Protein AF-A0A8E0VFG5-F1 (afdb_monomer_lite)

Structure (mmCIF, N/CA/C/O backbone):
data_AF-A0A8E0VFG5-F1
#
_entry.id   AF-A0A8E0VFG5-F1
#
loop_
_atom_site.group_PDB
_atom_site.id
_atom_site.typ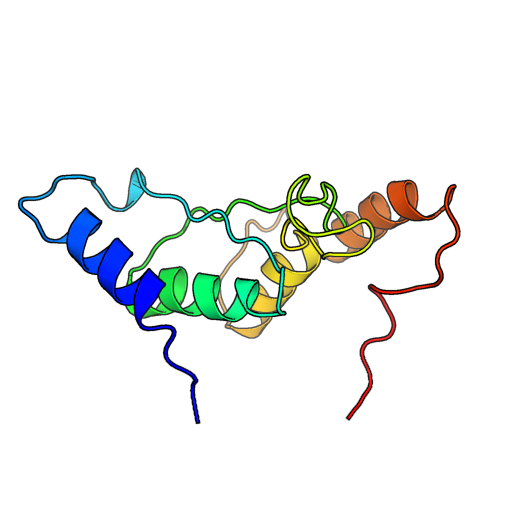e_symbol
_atom_site.label_atom_id
_atom_site.label_alt_id
_atom_site.label_comp_id
_atom_site.label_asym_id
_atom_site.label_entity_id
_atom_site.label_seq_id
_atom_site.pdbx_PDB_ins_code
_atom_site.Cartn_x
_atom_site.Cartn_y
_atom_site.Cartn_z
_atom_site.occupancy
_atom_site.B_iso_or_equiv
_atom_site.auth_seq_id
_atom_site.auth_comp_id
_atom_site.auth_asym_id
_atom_site.auth_atom_id
_atom_site.pdbx_PDB_model_num
ATOM 1 N N . MET A 1 1 ? -4.432 21.042 -4.064 1.00 34.59 1 MET A N 1
ATOM 2 C CA . MET A 1 1 ? -5.755 20.554 -4.504 1.00 34.59 1 MET A CA 1
ATOM 3 C C . MET A 1 1 ? -5.681 19.033 -4.541 1.00 34.59 1 MET A C 1
ATOM 5 O O . MET A 1 1 ? -5.115 18.492 -5.478 1.00 34.59 1 MET A O 1
ATOM 9 N N . MET A 1 2 ? -6.081 18.352 -3.459 1.00 45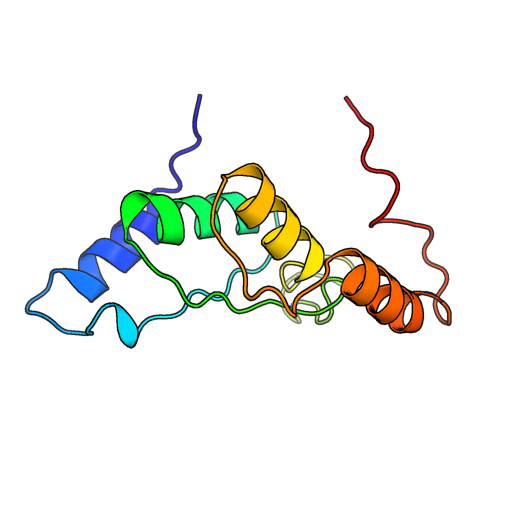.12 2 MET A N 1
ATOM 10 C CA . MET A 1 2 ? -6.053 16.884 -3.397 1.00 45.12 2 MET A CA 1
ATOM 11 C C . MET A 1 2 ? -7.157 16.353 -4.309 1.00 45.12 2 MET A C 1
ATOM 13 O O . MET A 1 2 ? -8.330 16.636 -4.076 1.00 45.12 2 MET A O 1
ATOM 17 N N . PHE A 1 3 ? -6.792 15.600 -5.345 1.00 51.91 3 PHE A N 1
ATOM 18 C CA . PHE A 1 3 ? -7.740 14.727 -6.025 1.00 51.91 3 PHE A CA 1
ATOM 19 C C . PHE A 1 3 ? -8.163 13.663 -5.013 1.00 51.91 3 PHE A C 1
ATOM 21 O O . PHE A 1 3 ? -7.469 12.672 -4.809 1.00 51.91 3 PHE A O 1
ATOM 28 N N . TYR A 1 4 ? -9.255 13.921 -4.302 1.00 58.09 4 TYR A N 1
ATOM 29 C CA . TYR A 1 4 ? -9.839 12.948 -3.394 1.00 58.09 4 TYR A CA 1
ATOM 30 C C . TYR A 1 4 ? -10.310 11.779 -4.260 1.00 58.09 4 TYR A C 1
ATOM 32 O O . TYR A 1 4 ? -11.173 11.970 -5.120 1.00 58.09 4 TYR A O 1
ATOM 40 N N . ASN A 1 5 ? -9.711 10.596 -4.131 1.00 68.94 5 ASN A N 1
ATOM 41 C CA . ASN A 1 5 ? -10.134 9.468 -4.951 1.00 68.94 5 ASN A CA 1
ATOM 42 C C . ASN A 1 5 ? -11.423 8.884 -4.362 1.00 68.94 5 ASN A C 1
ATOM 44 O O . ASN A 1 5 ? -11.399 8.063 -3.447 1.00 68.94 5 ASN A O 1
ATOM 48 N N . HIS A 1 6 ? -12.560 9.374 -4.861 1.00 80.56 6 HIS A N 1
ATOM 49 C CA . HIS A 1 6 ? -13.877 9.115 -4.277 1.00 80.56 6 HIS A CA 1
ATOM 50 C C . HIS A 1 6 ? -14.224 7.619 -4.265 1.00 80.56 6 HIS A C 1
ATOM 52 O O . HIS A 1 6 ? -14.963 7.171 -3.394 1.00 80.56 6 HIS A O 1
ATOM 58 N N . SER A 1 7 ? -13.687 6.832 -5.200 1.00 89.81 7 SER A N 1
ATOM 59 C CA . SER A 1 7 ? -14.028 5.413 -5.321 1.00 89.81 7 SER A CA 1
ATOM 60 C C . SER A 1 7 ? -13.463 4.570 -4.175 1.00 89.81 7 SER A C 1
ATOM 62 O O . SER A 1 7 ? -14.205 3.790 -3.579 1.00 89.81 7 SER A O 1
ATOM 64 N N . ILE A 1 8 ? -12.178 4.731 -3.834 1.00 92.94 8 ILE A N 1
ATOM 65 C CA . ILE A 1 8 ? -11.557 3.932 -2.763 1.00 92.94 8 ILE A CA 1
ATOM 66 C C . ILE A 1 8 ? -12.048 4.362 -1.380 1.00 92.94 8 ILE A C 1
ATOM 68 O O . ILE A 1 8 ? -12.318 3.510 -0.539 1.00 92.94 8 ILE A O 1
ATOM 72 N N . ASP A 1 9 ? -12.257 5.664 -1.178 1.00 93.69 9 ASP A N 1
ATOM 73 C CA . ASP A 1 9 ? -12.830 6.195 0.058 1.00 93.69 9 ASP A CA 1
ATOM 74 C C . ASP A 1 9 ? -14.218 5.599 0.341 1.00 93.69 9 ASP A C 1
ATOM 76 O O . ASP A 1 9 ? -14.493 5.098 1.436 1.00 93.69 9 ASP A O 1
ATOM 80 N N . ARG A 1 10 ? -15.087 5.576 -0.677 1.00 92.88 10 ARG A N 1
ATOM 81 C CA . ARG A 1 10 ? -16.426 4.993 -0.557 1.00 92.88 10 ARG A CA 1
ATOM 82 C C . ARG A 1 10 ? -16.377 3.489 -0.330 1.00 92.88 10 ARG A C 1
ATOM 84 O O . ARG A 1 10 ? -17.141 2.993 0.495 1.00 92.88 10 ARG A O 1
ATOM 91 N N . LEU A 1 11 ? -15.490 2.775 -1.024 1.00 92.69 11 LEU A N 1
ATOM 92 C CA . LEU A 1 11 ? -15.317 1.335 -0.840 1.00 92.69 11 LEU A CA 1
ATOM 93 C C . LEU A 1 11 ? -14.908 1.005 0.600 1.00 92.69 11 LEU A C 1
ATOM 95 O O . LEU A 1 11 ? -15.576 0.205 1.251 1.00 92.69 11 LEU A O 1
ATOM 99 N N . LEU A 1 12 ? -13.858 1.651 1.110 1.00 93.38 12 LEU A N 1
ATOM 100 C CA . LEU A 1 12 ? -13.372 1.428 2.472 1.00 93.38 12 LEU A CA 1
ATOM 101 C C . LEU A 1 12 ? -14.417 1.835 3.510 1.00 93.38 12 LEU A C 1
ATOM 103 O O . LEU A 1 12 ? -14.672 1.075 4.440 1.00 93.38 12 LEU A O 1
ATOM 107 N N . THR A 1 13 ? -15.113 2.955 3.297 1.00 92.50 13 THR A N 1
ATOM 108 C CA . THR A 1 13 ? -16.253 3.341 4.138 1.00 92.50 13 THR A CA 1
ATOM 109 C C . THR A 1 13 ? -17.280 2.215 4.217 1.00 92.50 13 THR A C 1
ATOM 111 O O . THR A 1 13 ? -17.684 1.830 5.310 1.00 92.50 13 THR A O 1
ATOM 114 N N . VAL A 1 14 ? -17.704 1.646 3.085 1.00 91.44 14 VAL A N 1
ATOM 115 C CA . VAL A 1 14 ? -18.702 0.565 3.071 1.00 91.44 14 VAL A CA 1
ATOM 116 C C . VAL A 1 14 ? -18.189 -0.678 3.799 1.00 91.44 14 VAL A C 1
ATOM 118 O O . VAL A 1 14 ? -18.925 -1.226 4.617 1.00 91.44 14 VAL A O 1
ATOM 121 N N . LEU A 1 15 ? -16.946 -1.095 3.541 1.00 91.25 15 LEU A N 1
ATOM 122 C CA . LEU A 1 15 ? -16.350 -2.288 4.151 1.00 91.25 15 LEU A CA 1
ATOM 123 C C . LEU A 1 15 ? -16.190 -2.157 5.671 1.00 91.25 15 LEU A C 1
ATOM 125 O O . LEU A 1 15 ? -16.445 -3.115 6.398 1.00 91.25 15 LEU A O 1
ATOM 129 N N . LEU A 1 16 ? -15.806 -0.971 6.148 1.00 90.81 16 LEU A N 1
ATOM 130 C CA . LEU A 1 16 ? -15.513 -0.730 7.560 1.00 90.81 16 LEU A CA 1
ATOM 131 C C . LEU A 1 16 ? -16.755 -0.336 8.377 1.00 90.81 16 LEU A C 1
ATOM 133 O O . LEU A 1 16 ? -16.815 -0.625 9.569 1.00 90.81 16 LEU A O 1
ATOM 137 N N . THR A 1 17 ? -17.754 0.322 7.773 1.00 86.00 17 THR A N 1
ATOM 138 C CA . THR A 1 17 ? -18.890 0.903 8.523 1.00 86.00 17 THR A CA 1
ATOM 139 C C . THR A 1 17 ? -20.190 0.110 8.446 1.00 86.00 17 THR A C 1
ATOM 141 O O . THR A 1 17 ? -20.978 0.181 9.391 1.00 86.00 17 THR A O 1
ATOM 144 N N . LYS A 1 18 ? -20.461 -0.662 7.379 1.00 71.31 18 LYS A N 1
ATOM 145 C CA . LYS A 1 18 ? -21.688 -1.478 7.324 1.00 71.31 18 LYS A CA 1
ATOM 146 C C . LYS A 1 18 ? -21.579 -2.660 8.294 1.00 71.31 18 LYS A C 1
ATOM 148 O O . LYS A 1 18 ? -21.163 -3.749 7.920 1.00 71.31 18 LYS A O 1
ATOM 153 N N . GLY A 1 19 ? -21.967 -2.428 9.548 1.00 59.94 19 GLY A N 1
ATOM 154 C CA . GLY A 1 19 ? -22.187 -3.456 10.570 1.00 59.94 19 GLY A CA 1
ATOM 155 C C . GLY A 1 19 ? -20.940 -4.190 11.072 1.00 59.94 19 GLY A C 1
ATOM 156 O O . GLY A 1 19 ? -21.089 -5.262 11.644 1.00 59.94 19 GLY A O 1
ATOM 157 N N . GLY A 1 20 ? -19.731 -3.659 10.850 1.00 61.94 20 GLY A N 1
ATOM 158 C CA . GLY A 1 20 ? -18.488 -4.360 11.195 1.00 61.94 20 GLY A CA 1
ATOM 159 C C . GLY A 1 20 ? -18.169 -5.533 10.262 1.00 61.94 20 GLY A C 1
ATOM 160 O O . GLY A 1 20 ? -17.565 -6.506 10.700 1.00 61.94 20 GLY A O 1
ATOM 161 N N . ALA A 1 21 ? -18.585 -5.456 8.990 1.00 72.81 21 ALA A N 1
ATOM 162 C CA . ALA A 1 21 ? -18.389 -6.518 7.999 1.00 72.81 21 ALA A CA 1
ATOM 163 C C . ALA A 1 21 ? -16.931 -6.997 7.880 1.00 72.81 21 ALA A C 1
ATOM 165 O O . ALA A 1 21 ? -16.706 -8.174 7.608 1.00 72.81 21 ALA A O 1
ATOM 166 N N . CYS A 1 22 ? -15.953 -6.113 8.103 1.00 83.38 22 CYS A N 1
ATOM 167 C CA . CYS A 1 22 ? -14.553 -6.494 8.233 1.00 83.38 22 CYS A CA 1
ATOM 168 C C . CYS A 1 22 ? -13.843 -5.621 9.284 1.00 83.38 22 CYS A C 1
ATOM 170 O O . CYS A 1 22 ? -13.895 -4.391 9.176 1.00 83.38 22 CYS A O 1
ATOM 172 N N . PRO A 1 23 ? -13.165 -6.214 10.285 1.00 88.75 23 PRO A N 1
ATOM 173 C CA . PRO A 1 23 ? -12.228 -5.486 11.133 1.00 88.75 23 PRO A CA 1
ATOM 174 C C . PRO A 1 23 ? -11.154 -4.809 10.281 1.00 88.75 23 PRO A C 1
ATOM 176 O O . PRO A 1 23 ? -10.685 -5.380 9.296 1.00 88.75 23 PRO A O 1
ATOM 179 N N . ARG A 1 24 ? -10.731 -3.605 10.669 1.00 89.62 24 ARG A N 1
ATOM 180 C CA . ARG A 1 24 ? -9.726 -2.830 9.925 1.00 89.62 24 ARG A CA 1
ATOM 181 C C . ARG A 1 24 ? -8.427 -3.613 9.739 1.00 89.62 24 ARG A C 1
ATOM 183 O O . ARG A 1 24 ? -7.813 -3.550 8.682 1.00 89.62 24 ARG A O 1
ATOM 190 N N . GLU A 1 25 ? -8.041 -4.367 10.758 1.00 89.44 25 GLU A N 1
ATOM 191 C CA . GLU A 1 25 ? -6.820 -5.169 10.815 1.00 89.44 25 GLU A CA 1
ATOM 192 C C . GLU 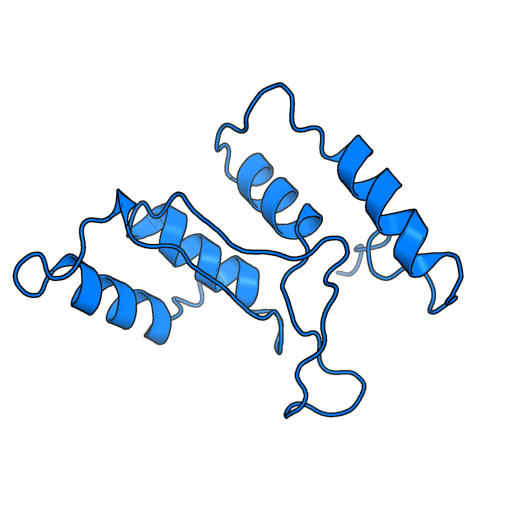A 1 25 ? -6.851 -6.352 9.836 1.00 89.44 25 GLU A C 1
ATOM 194 O O . GLU A 1 25 ? -5.809 -6.914 9.514 1.00 89.44 25 GLU A O 1
ATOM 199 N N . ALA A 1 26 ? -8.041 -6.724 9.353 1.00 90.38 26 ALA A N 1
ATOM 200 C CA . ALA A 1 26 ? -8.248 -7.768 8.357 1.00 90.38 26 ALA A CA 1
ATOM 201 C C . ALA A 1 26 ? -8.366 -7.215 6.921 1.00 90.38 26 ALA A C 1
ATOM 203 O O . ALA A 1 26 ? -8.625 -7.978 5.990 1.00 90.38 26 ALA A O 1
ATOM 204 N N . VAL A 1 27 ? -8.185 -5.904 6.722 1.00 93.06 27 VAL A N 1
ATOM 205 C CA . VAL A 1 27 ? -8.245 -5.257 5.406 1.00 93.06 27 VAL A CA 1
ATOM 206 C C . VAL A 1 27 ? -6.844 -4.856 4.949 1.00 93.06 27 VAL A C 1
ATOM 208 O O . VAL A 1 27 ? -6.112 -4.172 5.661 1.00 93.06 27 VAL A O 1
ATOM 211 N N . ALA A 1 28 ? -6.511 -5.230 3.715 1.00 95.31 28 ALA A N 1
ATOM 212 C CA . ALA A 1 28 ? -5.335 -4.764 2.989 1.00 95.31 28 ALA A CA 1
ATOM 213 C C . ALA A 1 28 ? -5.760 -4.048 1.701 1.00 95.31 28 ALA A C 1
ATOM 215 O O . ALA A 1 28 ? -6.841 -4.308 1.163 1.00 95.31 28 ALA A O 1
ATOM 216 N N . VAL A 1 29 ? -4.910 -3.154 1.195 1.00 95.44 29 VAL A N 1
ATOM 217 C CA . VAL A 1 29 ? -5.105 -2.530 -0.121 1.00 95.44 29 VAL A CA 1
ATOM 218 C C . VAL A 1 29 ? -4.051 -3.002 -1.114 1.00 95.44 29 VAL A C 1
ATOM 220 O O . VAL A 1 29 ? -2.857 -2.950 -0.839 1.00 95.44 29 VAL A O 1
ATOM 223 N N . HIS A 1 30 ? -4.507 -3.391 -2.304 1.00 94.94 30 HIS A N 1
ATOM 224 C CA . HIS A 1 30 ? -3.670 -3.751 -3.448 1.00 94.94 30 HIS A CA 1
ATOM 225 C C . HIS A 1 30 ? -4.000 -2.811 -4.605 1.00 94.94 30 HIS A C 1
ATOM 227 O O . HIS A 1 30 ? -5.071 -2.902 -5.208 1.00 94.94 30 HIS A O 1
ATOM 233 N N . CYS A 1 31 ? -3.111 -1.860 -4.887 1.00 91.56 31 CYS A N 1
ATOM 234 C CA . CYS A 1 31 ? -3.343 -0.841 -5.908 1.00 91.56 31 CYS A CA 1
ATOM 235 C C . CYS A 1 31 ? -2.407 -1.036 -7.100 1.00 91.56 31 CYS A C 1
ATOM 237 O O . CYS A 1 31 ? -1.185 -1.050 -6.957 1.00 91.56 31 CYS A O 1
ATOM 239 N N . HIS A 1 32 ? -2.989 -1.117 -8.294 1.00 89.88 32 HIS A N 1
ATOM 240 C CA . HIS A 1 32 ? -2.230 -1.012 -9.535 1.00 89.88 32 HIS A CA 1
ATOM 241 C C . HIS A 1 32 ? -1.940 0.455 -9.842 1.00 89.88 32 HIS A C 1
ATOM 243 O O . HIS A 1 32 ? -2.796 1.317 -9.639 1.00 89.88 32 HIS A O 1
ATOM 249 N N . ASP A 1 33 ? -0.753 0.728 -10.377 1.00 86.56 33 ASP A N 1
ATOM 250 C CA . ASP A 1 33 ? -0.333 2.072 -10.780 1.00 86.56 33 ASP A CA 1
ATOM 251 C C . ASP A 1 33 ? -0.655 2.378 -12.249 1.00 86.56 33 ASP A C 1
ATOM 253 O O . ASP A 1 33 ? -0.132 3.314 -12.858 1.00 86.56 33 ASP A O 1
ATOM 257 N N . THR A 1 34 ? -1.575 1.608 -12.834 1.00 75.81 34 THR A N 1
ATOM 258 C CA . THR A 1 34 ? -2.162 1.913 -14.137 1.00 75.81 34 THR A CA 1
ATOM 259 C C . THR A 1 34 ? -2.859 3.277 -14.060 1.00 75.81 34 THR A C 1
ATOM 261 O O . THR A 1 34 ? -3.921 3.414 -13.457 1.00 75.81 34 THR A O 1
ATOM 264 N N . GLY A 1 35 ? -2.246 4.304 -14.652 1.00 75.12 35 GLY A N 1
ATOM 265 C CA . GLY A 1 35 ? -2.745 5.683 -14.606 1.00 75.12 35 GLY A CA 1
ATOM 266 C C . GLY A 1 35 ? -2.160 6.559 -13.490 1.00 75.12 35 GLY A C 1
ATOM 267 O O . GLY A 1 35 ? -2.639 7.675 -13.318 1.00 75.12 35 GLY A O 1
ATOM 268 N N . GLY A 1 36 ? -1.137 6.097 -12.756 1.00 84.31 36 GLY A N 1
ATOM 269 C CA . GLY A 1 36 ? -0.380 6.923 -11.800 1.00 84.31 36 GLY A CA 1
ATOM 270 C C . GLY A 1 36 ? -1.136 7.285 -10.517 1.00 84.31 36 GLY A C 1
ATOM 271 O O . GLY A 1 36 ? -0.829 8.290 -9.875 1.00 84.31 36 GLY A O 1
ATOM 272 N N . MET A 1 37 ? -2.170 6.514 -10.170 1.00 88.69 37 MET A N 1
ATOM 273 C CA . MET A 1 37 ? -3.072 6.807 -9.051 1.00 88.69 37 MET A CA 1
ATOM 274 C C . MET A 1 37 ? -2.856 5.897 -7.835 1.00 88.69 37 MET A C 1
ATOM 276 O O . ME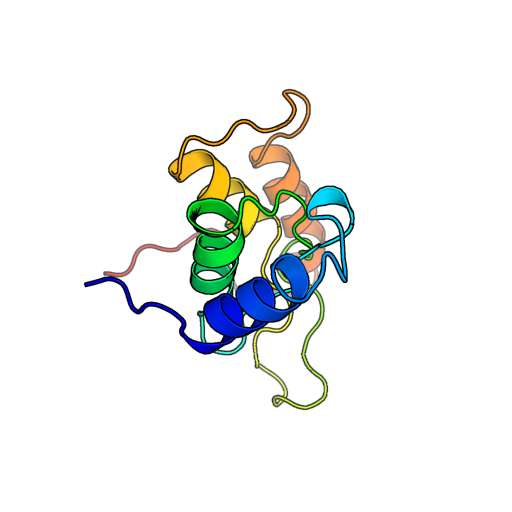T A 1 37 ? -3.540 6.085 -6.825 1.00 88.69 37 MET A O 1
ATOM 280 N N . ALA A 1 38 ? -1.934 4.925 -7.883 1.00 92.12 38 ALA A N 1
ATOM 281 C CA . ALA A 1 38 ? -1.807 3.938 -6.808 1.00 92.12 38 ALA A CA 1
ATOM 282 C C . ALA A 1 38 ? -1.442 4.580 -5.466 1.00 92.12 38 ALA A C 1
ATOM 284 O O . ALA A 1 38 ? -2.105 4.326 -4.462 1.00 92.12 38 ALA A O 1
ATOM 285 N N . LEU A 1 39 ? -0.435 5.458 -5.448 1.00 93.81 39 LEU A N 1
ATOM 286 C CA . LEU A 1 39 ? -0.000 6.126 -4.217 1.00 93.81 39 LEU A CA 1
ATOM 287 C C . LEU A 1 39 ? -1.075 7.059 -3.649 1.00 93.81 39 LEU A C 1
ATOM 289 O O . LEU A 1 39 ? -1.236 7.137 -2.435 1.00 93.81 39 LEU A O 1
ATOM 293 N N . ALA A 1 40 ? -1.850 7.726 -4.509 1.00 93.38 40 ALA A N 1
ATOM 294 C CA . ALA A 1 40 ? -2.966 8.557 -4.065 1.00 93.38 40 ALA A CA 1
ATOM 295 C C . ALA A 1 40 ? -4.047 7.713 -3.366 1.00 93.38 40 ALA A C 1
ATOM 297 O O . ALA A 1 40 ? -4.558 8.105 -2.318 1.00 93.38 40 ALA A O 1
ATOM 298 N N . ASN A 1 41 ? -4.347 6.530 -3.906 1.00 94.06 41 ASN A N 1
ATOM 299 C CA . ASN A 1 41 ? -5.289 5.582 -3.309 1.00 94.06 41 ASN A CA 1
ATOM 300 C C . ASN A 1 41 ? -4.793 5.022 -1.978 1.00 94.06 41 ASN A C 1
ATOM 302 O O . ASN A 1 41 ? -5.538 4.999 -1.000 1.00 94.06 41 ASN A O 1
ATOM 306 N N . ILE A 1 42 ? -3.523 4.625 -1.932 1.00 95.44 42 ILE A N 1
ATOM 307 C CA . ILE A 1 42 ? -2.858 4.171 -0.709 1.00 95.44 42 ILE A CA 1
ATOM 308 C C . ILE A 1 42 ? -2.876 5.276 0.349 1.00 95.44 42 ILE A C 1
ATOM 310 O O . ILE A 1 42 ? -3.167 5.005 1.508 1.00 95.44 42 ILE A O 1
ATOM 314 N N . GLY A 1 43 ? -2.655 6.531 -0.050 1.00 95.00 43 GLY A N 1
ATOM 315 C CA . GLY A 1 43 ? -2.779 7.691 0.826 1.00 95.00 43 GLY A CA 1
ATOM 316 C C . GLY A 1 43 ? -4.159 7.821 1.463 1.00 95.00 43 GLY A C 1
ATOM 317 O O . GLY A 1 43 ? -4.245 8.031 2.664 1.00 95.00 43 GLY A O 1
ATOM 318 N N . VAL A 1 44 ? -5.240 7.640 0.698 1.00 95.12 44 VAL A N 1
ATOM 319 C CA . VAL A 1 44 ? -6.603 7.635 1.261 1.00 95.12 44 VAL A CA 1
ATOM 320 C C . VAL A 1 44 ? -6.778 6.486 2.259 1.00 95.12 44 VAL A C 1
ATOM 322 O O . VAL A 1 44 ? -7.300 6.700 3.353 1.00 95.12 44 VAL A O 1
ATOM 325 N N . ALA A 1 45 ? -6.315 5.281 1.918 1.00 94.38 45 ALA A N 1
ATOM 326 C CA . ALA A 1 45 ? -6.428 4.110 2.784 1.00 94.38 45 ALA A CA 1
ATOM 327 C C . ALA A 1 45 ? -5.666 4.276 4.113 1.00 94.38 45 ALA A C 1
ATOM 329 O O . ALA A 1 45 ? -6.228 4.006 5.175 1.00 94.38 45 ALA A O 1
ATOM 330 N N . LEU A 1 46 ? -4.427 4.772 4.053 1.00 94.06 46 LEU A N 1
ATOM 331 C CA . LEU A 1 46 ? -3.587 5.065 5.216 1.00 94.06 46 LEU A CA 1
ATOM 332 C C . LEU A 1 46 ? -4.151 6.230 6.034 1.00 94.06 46 LEU A C 1
ATOM 334 O O . LEU A 1 46 ? -4.530 6.053 7.189 1.00 94.06 46 LEU A O 1
ATOM 338 N N . ASP A 1 47 ? -4.234 7.412 5.416 1.00 92.50 47 ASP A N 1
ATOM 339 C CA . ASP A 1 47 ? -4.448 8.680 6.116 1.00 92.50 47 ASP A CA 1
ATOM 340 C C . ASP A 1 47 ? -5.897 8.814 6.617 1.00 92.50 47 ASP A C 1
ATOM 342 O O . ASP A 1 47 ? -6.132 9.369 7.687 1.00 92.50 47 ASP A O 1
ATOM 346 N N . SER A 1 48 ? -6.883 8.332 5.847 1.00 92.56 48 SER A N 1
ATOM 347 C CA . SER A 1 48 ? -8.312 8.534 6.160 1.00 92.56 48 SER A CA 1
ATOM 348 C C . SER A 1 48 ? -8.966 7.328 6.833 1.00 92.56 48 SER A C 1
ATOM 350 O O . SER A 1 48 ? -9.868 7.502 7.650 1.00 92.56 48 SER A O 1
ATOM 352 N N . HIS A 1 49 ? -8.521 6.110 6.509 1.00 92.25 49 HIS A N 1
ATOM 353 C CA . HIS A 1 49 ? -9.154 4.872 6.987 1.00 92.25 49 HIS A CA 1
ATOM 354 C C . HIS A 1 49 ? -8.285 4.069 7.961 1.00 92.25 49 HIS A C 1
ATOM 356 O O . HIS A 1 49 ? -8.795 3.144 8.598 1.00 92.25 49 HIS A O 1
ATOM 362 N N . GLY A 1 50 ? -7.009 4.434 8.131 1.00 92.38 50 GLY A N 1
ATOM 363 C CA . GLY A 1 50 ? -6.077 3.779 9.049 1.00 92.38 50 GLY A CA 1
ATOM 364 C C . GLY A 1 50 ? -5.640 2.379 8.610 1.00 92.38 50 GLY A C 1
ATOM 365 O O . GLY A 1 50 ? -5.216 1.591 9.453 1.00 92.38 50 GLY A O 1
ATOM 366 N N . ILE A 1 51 ? -5.777 2.038 7.327 1.00 93.81 51 ILE A N 1
ATOM 367 C CA . ILE A 1 51 ? -5.333 0.747 6.789 1.00 93.81 51 ILE A CA 1
ATOM 368 C C . ILE A 1 51 ? -3.807 0.688 6.820 1.00 93.81 51 ILE A C 1
ATOM 370 O O . ILE A 1 51 ? -3.153 1.562 6.264 1.00 93.81 51 ILE A O 1
ATOM 374 N N . SER A 1 52 ? -3.240 -0.348 7.438 1.00 93.31 52 SER A N 1
ATOM 375 C CA . SER A 1 52 ? -1.789 -0.487 7.644 1.00 93.31 52 SER A CA 1
ATOM 376 C C . SER A 1 52 ? -1.131 -1.588 6.806 1.00 93.31 52 SER A C 1
ATOM 378 O O . SER A 1 52 ? 0.093 -1.705 6.816 1.00 93.31 52 SER A O 1
ATOM 380 N N . VAL A 1 53 ? -1.918 -2.379 6.069 1.00 94.81 53 VAL A N 1
ATOM 381 C CA . VAL A 1 53 ? -1.422 -3.455 5.200 1.00 94.81 53 VAL A CA 1
ATOM 382 C C . VAL A 1 53 ? -1.586 -3.040 3.740 1.00 94.81 53 VAL A C 1
ATOM 384 O O . VAL A 1 53 ? -2.695 -2.774 3.273 1.00 94.81 53 VAL A O 1
ATOM 387 N N . ILE A 1 54 ? -0.463 -2.950 3.030 1.00 95.75 54 ILE A N 1
ATOM 388 C CA . ILE A 1 54 ? -0.397 -2.504 1.637 1.00 95.75 54 ILE A CA 1
ATOM 389 C C . ILE A 1 54 ? 0.372 -3.543 0.835 1.00 95.75 54 ILE A C 1
ATOM 391 O O . ILE A 1 54 ? 1.557 -3.775 1.088 1.00 95.75 54 ILE A O 1
ATOM 395 N N . ASP A 1 55 ? -0.287 -4.102 -0.170 1.00 95.75 55 ASP A N 1
ATOM 396 C CA . ASP A 1 55 ? 0.339 -5.004 -1.123 1.00 95.75 55 ASP A CA 1
ATOM 397 C C . ASP A 1 55 ? 1.010 -4.198 -2.242 1.00 95.75 55 ASP A C 1
ATOM 399 O O . ASP A 1 55 ? 0.490 -3.198 -2.746 1.00 95.75 55 ASP A O 1
ATOM 403 N N . SER A 1 56 ? 2.213 -4.625 -2.614 1.00 94.38 56 SER A N 1
ATOM 404 C CA . SER A 1 56 ? 3.036 -4.010 -3.656 1.00 94.38 56 SER A CA 1
ATOM 405 C C . SER A 1 56 ? 3.960 -5.059 -4.273 1.00 94.38 56 SER A C 1
ATOM 407 O O . SER A 1 56 ? 4.066 -6.174 -3.761 1.00 94.38 56 SER A O 1
ATOM 409 N N . ALA A 1 57 ? 4.645 -4.711 -5.361 1.00 92.00 57 ALA A N 1
ATOM 410 C CA . ALA A 1 57 ? 5.621 -5.597 -5.989 1.00 92.00 57 ALA A CA 1
ATOM 411 C C . ALA A 1 57 ? 6.981 -4.911 -6.126 1.00 92.00 57 ALA A C 1
ATOM 413 O O . ALA A 1 57 ? 7.055 -3.747 -6.522 1.00 92.00 57 ALA A O 1
ATOM 414 N N . ILE A 1 58 ? 8.069 -5.639 -5.855 1.00 91.12 58 ILE A N 1
ATOM 415 C CA . ILE A 1 58 ? 9.431 -5.117 -6.021 1.00 91.12 58 ILE A CA 1
ATOM 416 C C . ILE A 1 58 ? 9.621 -4.591 -7.445 1.00 91.12 58 ILE A C 1
ATOM 418 O O . ILE A 1 58 ? 9.218 -5.250 -8.403 1.00 91.12 58 ILE A O 1
ATOM 422 N N . GLY A 1 59 ? 10.149 -3.377 -7.598 1.00 87.12 59 GLY A N 1
ATOM 423 C CA . GLY A 1 59 ? 10.358 -2.757 -8.905 1.00 87.12 59 GLY A CA 1
ATOM 424 C C . GLY A 1 59 ? 9.090 -2.554 -9.743 1.00 87.12 59 GLY A C 1
ATOM 425 O O . GLY A 1 59 ? 9.212 -2.256 -10.926 1.00 87.12 59 GLY A O 1
ATOM 426 N N . GLY A 1 60 ? 7.891 -2.727 -9.173 1.00 87.38 60 GLY A N 1
ATOM 427 C CA . GLY A 1 60 ? 6.623 -2.693 -9.909 1.00 87.38 60 GLY A CA 1
ATOM 428 C C . GLY A 1 60 ? 6.389 -3.927 -10.787 1.00 87.38 60 GLY A C 1
ATOM 429 O O . GLY A 1 60 ? 5.728 -3.829 -11.820 1.00 87.38 60 GLY A O 1
ATOM 430 N N . LEU A 1 61 ? 6.961 -5.082 -10.420 1.00 84.06 61 LEU A N 1
ATOM 431 C CA . LEU A 1 61 ? 6.785 -6.332 -11.162 1.00 84.06 61 LEU A CA 1
ATOM 432 C C . LEU A 1 61 ? 5.313 -6.738 -11.302 1.00 84.06 61 LEU A C 1
ATOM 434 O O . LEU A 1 61 ? 4.497 -6.553 -10.400 1.00 84.06 61 LEU A O 1
ATOM 438 N N . GLY A 1 62 ? 5.011 -7.399 -12.419 1.00 71.88 62 GLY A N 1
ATOM 439 C CA . GLY A 1 62 ? 3.662 -7.826 -12.775 1.00 71.88 62 GLY A CA 1
ATOM 440 C C . GLY A 1 62 ? 2.943 -6.743 -13.573 1.00 71.88 62 GLY A C 1
ATOM 441 O O . GLY A 1 62 ? 2.720 -5.638 -13.088 1.00 71.88 62 GLY A O 1
ATOM 442 N N . GLY A 1 63 ? 2.601 -7.067 -14.820 1.00 65.75 63 GLY A N 1
ATOM 443 C CA . GLY A 1 63 ? 1.771 -6.237 -15.691 1.00 65.75 63 GLY A CA 1
ATOM 444 C C . GLY A 1 63 ? 0.303 -6.651 -15.617 1.00 65.75 63 GLY A C 1
ATOM 445 O O . GLY A 1 63 ? -0.032 -7.743 -15.159 1.00 65.75 63 GLY A O 1
ATOM 446 N N . CYS A 1 64 ? -0.589 -5.788 -16.093 1.00 60.56 64 CYS A N 1
ATOM 447 C CA . CYS A 1 64 ? -1.993 -6.149 -16.246 1.00 60.56 64 CYS A CA 1
ATOM 448 C C . CYS A 1 64 ? -2.184 -6.903 -17.576 1.00 60.56 64 CYS A C 1
ATOM 450 O O . CYS A 1 64 ? -1.833 -6.352 -18.612 1.00 60.56 64 CYS A O 1
ATOM 452 N N . PRO A 1 65 ? -2.776 -8.110 -17.609 1.00 60.16 65 PRO A N 1
ATOM 453 C CA . PRO A 1 65 ? -3.055 -8.802 -18.873 1.00 60.16 65 PRO A CA 1
ATOM 454 C C . PRO A 1 65 ? -4.123 -8.093 -19.729 1.00 60.16 65 PRO A C 1
ATOM 456 O O . PRO A 1 65 ? -4.237 -8.368 -20.920 1.00 60.16 65 PRO A O 1
ATOM 459 N N . TYR A 1 66 ? -4.897 -7.178 -19.134 1.00 60.91 66 TYR A N 1
ATOM 460 C CA . TYR A 1 66 ? -6.005 -6.460 -19.780 1.00 60.91 66 TYR A CA 1
ATOM 461 C C . TYR A 1 66 ? -5.666 -5.025 -20.196 1.00 60.91 66 TYR A C 1
ATOM 463 O O . TYR A 1 66 ? -6.364 -4.445 -21.024 1.00 60.91 66 TYR A O 1
ATOM 471 N N . ALA A 1 67 ? -4.619 -4.434 -19.621 1.00 57.19 67 ALA A N 1
ATOM 472 C CA . ALA A 1 67 ? -4.103 -3.145 -20.054 1.00 57.19 67 ALA A CA 1
ATOM 473 C C . ALA A 1 67 ? -2.877 -3.451 -20.913 1.00 57.19 67 ALA A C 1
ATOM 475 O O . ALA A 1 67 ? -2.042 -4.232 -20.484 1.00 57.19 67 ALA A O 1
ATOM 476 N N . GLY A 1 68 ? -2.825 -2.941 -22.148 1.00 57.47 68 GLY A N 1
ATOM 477 C CA . GLY A 1 68 ? -1.894 -3.396 -23.192 1.00 57.47 68 GLY A CA 1
ATOM 478 C C . GLY A 1 68 ? -0.405 -3.472 -22.792 1.00 57.47 68 GLY A C 1
ATOM 479 O O . GLY A 1 68 ? -0.039 -3.073 -21.691 1.00 57.47 68 GLY A O 1
ATOM 480 N N . PRO A 1 69 ? 0.488 -3.918 -23.698 1.00 56.03 69 PRO A N 1
ATOM 481 C CA . PRO A 1 69 ? 1.856 -4.400 -23.412 1.00 56.03 69 PRO A CA 1
ATOM 482 C C . PRO A 1 69 ? 2.836 -3.448 -22.683 1.00 56.03 69 PRO A C 1
ATOM 484 O O . PRO A 1 69 ? 4.014 -3.761 -22.543 1.00 56.03 69 PRO A O 1
ATOM 487 N N . SER A 1 70 ? 2.399 -2.281 -22.214 1.00 54.94 70 SER A N 1
ATOM 488 C CA . SER A 1 70 ? 3.207 -1.295 -21.489 1.00 54.94 70 SER A CA 1
ATOM 489 C C . SER A 1 70 ? 2.460 -0.593 -20.348 1.00 54.94 70 SER A C 1
ATOM 491 O O . SER A 1 70 ? 2.946 0.414 -19.834 1.00 54.94 70 SER A O 1
ATOM 493 N N . ALA A 1 71 ? 1.276 -1.071 -19.955 1.00 54.44 71 ALA A N 1
ATOM 494 C CA . ALA A 1 71 ? 0.557 -0.488 -18.832 1.00 54.44 71 ALA A CA 1
ATOM 495 C C . ALA A 1 71 ? 1.229 -0.888 -17.501 1.00 54.44 71 ALA A C 1
ATOM 497 O O . ALA A 1 71 ? 1.381 -2.088 -17.250 1.00 54.44 71 ALA A O 1
ATOM 498 N N . PRO A 1 72 ? 1.624 0.079 -16.646 1.00 62.31 72 PRO A N 1
ATOM 499 C CA . PRO A 1 72 ? 2.171 -0.232 -15.331 1.00 62.31 72 PRO A CA 1
ATOM 500 C C . PRO A 1 72 ? 1.151 -1.064 -14.553 1.00 62.31 72 PRO A C 1
ATOM 502 O O . PRO A 1 72 ? -0.015 -0.677 -14.467 1.00 62.31 72 PRO A O 1
ATOM 505 N N . GLY A 1 73 ? 1.566 -2.232 -14.061 1.00 75.69 73 GLY A N 1
ATOM 506 C CA . GLY A 1 73 ? 0.713 -3.108 -13.266 1.00 75.69 73 GLY A CA 1
ATOM 507 C C . GLY A 1 73 ? 0.774 -2.717 -11.798 1.00 75.69 73 GLY A C 1
ATOM 508 O O . GLY A 1 73 ? 0.197 -1.703 -11.414 1.00 75.69 73 GLY A O 1
ATOM 509 N N . ASN A 1 74 ? 1.454 -3.508 -10.975 1.00 88.56 74 ASN A N 1
ATOM 510 C CA . ASN A 1 74 ? 1.539 -3.249 -9.538 1.00 88.56 74 ASN A CA 1
ATOM 511 C C . ASN A 1 74 ? 2.307 -1.958 -9.220 1.00 88.56 74 ASN A C 1
ATOM 513 O O . ASN A 1 74 ? 3.261 -1.595 -9.908 1.00 88.56 74 ASN A O 1
ATOM 517 N N . VAL A 1 75 ? 1.930 -1.292 -8.127 1.00 92.12 75 VAL A N 1
ATOM 518 C CA . VAL A 1 75 ? 2.759 -0.234 -7.538 1.00 92.12 75 VAL A CA 1
ATOM 519 C C . VAL A 1 75 ? 4.086 -0.815 -7.037 1.00 92.12 75 VAL A C 1
ATOM 521 O O . VAL A 1 75 ? 4.118 -1.922 -6.487 1.00 92.12 75 VAL A O 1
ATOM 524 N N . SER A 1 76 ? 5.187 -0.078 -7.220 1.00 92.88 76 SER A N 1
ATOM 525 C CA . SER A 1 76 ? 6.491 -0.537 -6.739 1.00 92.88 76 SER A CA 1
ATOM 526 C C . SER A 1 76 ? 6.580 -0.457 -5.213 1.00 92.88 76 SER A C 1
ATOM 528 O O . SER A 1 76 ? 6.157 0.531 -4.602 1.00 92.88 76 SER A O 1
ATOM 530 N N . THR A 1 77 ? 7.150 -1.485 -4.586 1.00 94.62 77 THR A N 1
ATOM 531 C CA . THR A 1 77 ? 7.382 -1.507 -3.133 1.00 94.62 77 THR A CA 1
ATOM 532 C C . THR A 1 77 ? 8.230 -0.316 -2.684 1.00 94.62 77 THR A C 1
ATOM 534 O O . THR A 1 77 ? 7.971 0.286 -1.646 1.00 94.62 77 THR A O 1
ATOM 537 N N . GLU A 1 78 ? 9.209 0.083 -3.488 1.00 93.69 78 GLU A N 1
ATOM 538 C CA . GLU A 1 78 ? 10.112 1.200 -3.226 1.00 93.69 78 GLU A CA 1
ATOM 539 C C . GLU A 1 78 ? 9.372 2.537 -3.222 1.00 93.69 78 GLU A C 1
ATOM 541 O O . GLU A 1 78 ? 9.613 3.366 -2.342 1.00 93.69 78 GLU A O 1
ATOM 546 N N . SER A 1 79 ? 8.446 2.738 -4.165 1.00 94.00 79 SER A N 1
ATOM 547 C CA . SER A 1 79 ? 7.596 3.928 -4.201 1.00 94.00 79 SER A CA 1
ATOM 548 C C . SER A 1 79 ? 6.666 3.988 -2.992 1.00 94.00 79 SER A C 1
ATOM 550 O O . SER A 1 79 ? 6.515 5.062 -2.417 1.00 94.00 79 SER A O 1
ATOM 552 N N . VAL A 1 80 ? 6.091 2.858 -2.563 1.00 95.38 80 VAL A N 1
ATOM 553 C CA . VAL A 1 80 ? 5.260 2.802 -1.347 1.00 95.38 80 VAL A CA 1
ATOM 554 C C . VAL A 1 80 ? 6.090 3.123 -0.105 1.00 95.38 80 VAL A C 1
ATOM 556 O O . VAL A 1 80 ? 5.707 3.986 0.677 1.00 95.38 80 VAL A O 1
ATOM 559 N N . VAL A 1 81 ? 7.252 2.487 0.061 1.00 95.69 81 VAL A N 1
ATOM 560 C CA . VAL A 1 81 ? 8.147 2.728 1.203 1.00 95.69 81 VAL A CA 1
ATOM 561 C C . VAL A 1 81 ? 8.599 4.183 1.249 1.00 95.69 81 VAL A C 1
ATOM 563 O O . VAL A 1 81 ? 8.538 4.804 2.308 1.00 95.69 81 VAL A O 1
ATOM 566 N N . ARG A 1 82 ? 9.004 4.755 0.109 1.00 95.31 82 ARG A N 1
ATOM 567 C CA . ARG A 1 82 ? 9.351 6.177 0.017 1.00 95.31 82 ARG A CA 1
ATOM 568 C C . ARG A 1 82 ? 8.169 7.057 0.419 1.00 95.31 82 ARG A C 1
ATOM 570 O O . ARG A 1 82 ? 8.338 7.917 1.269 1.00 95.31 82 ARG A O 1
ATOM 577 N N . TYR A 1 83 ? 6.985 6.802 -0.136 1.00 95.12 83 TYR A N 1
ATOM 578 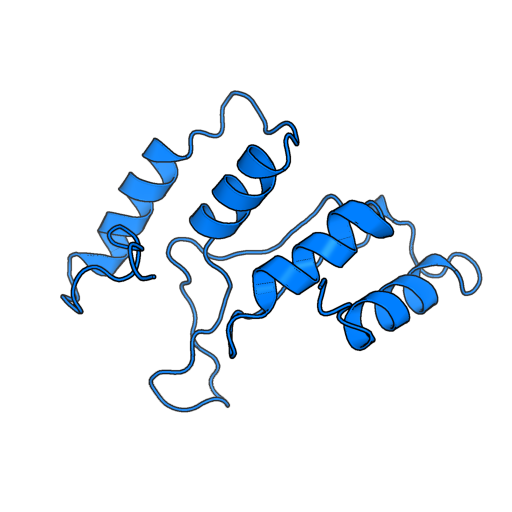C CA . TYR A 1 83 ? 5.773 7.567 0.157 1.00 95.12 83 TYR A CA 1
ATOM 579 C C . TYR A 1 83 ? 5.420 7.556 1.652 1.00 95.12 83 TYR A C 1
ATOM 581 O O . TYR A 1 83 ? 5.127 8.600 2.230 1.00 95.12 83 TYR A O 1
ATOM 589 N N . VAL A 1 84 ? 5.481 6.385 2.287 1.00 94.38 84 VAL A N 1
ATOM 590 C CA . VAL A 1 84 ? 5.189 6.196 3.715 1.00 94.38 84 VAL A CA 1
ATOM 591 C C . VAL A 1 84 ? 6.216 6.933 4.588 1.00 94.38 84 VAL A C 1
ATOM 593 O O . VAL A 1 84 ? 5.825 7.635 5.521 1.00 94.38 84 VAL A O 1
ATOM 596 N N . LEU A 1 85 ? 7.508 6.859 4.246 1.00 94.12 85 LEU A N 1
ATOM 597 C CA . LEU A 1 85 ? 8.567 7.616 4.928 1.00 94.12 85 LEU A CA 1
ATOM 598 C C . LEU A 1 85 ? 8.392 9.133 4.775 1.00 94.12 85 LEU A C 1
ATOM 600 O O . LEU A 1 85 ? 8.473 9.856 5.765 1.00 94.12 85 LEU A O 1
ATOM 604 N N . ASP A 1 86 ? 8.111 9.613 3.563 1.00 94.94 86 ASP A N 1
ATOM 605 C CA . ASP A 1 86 ? 7.928 11.042 3.274 1.00 94.94 86 ASP A CA 1
ATOM 606 C C . ASP A 1 86 ? 6.695 11.616 3.997 1.00 94.94 86 ASP A C 1
ATOM 608 O O . ASP A 1 86 ? 6.654 12.794 4.352 1.00 94.94 86 ASP A O 1
ATOM 612 N N . LYS A 1 87 ? 5.693 10.769 4.261 1.00 92.50 87 LYS A N 1
ATOM 613 C CA . LYS A 1 87 ? 4.510 11.083 5.073 1.00 92.50 87 LYS A CA 1
ATOM 614 C C . LYS A 1 87 ? 4.758 11.036 6.585 1.00 92.50 87 LYS A C 1
ATOM 616 O O . LYS A 1 87 ? 3.877 11.433 7.343 1.00 92.50 87 LYS A O 1
ATOM 621 N N . GLY A 1 88 ? 5.931 10.585 7.028 1.00 93.56 88 GLY A N 1
ATOM 622 C CA . GLY A 1 88 ? 6.309 10.518 8.442 1.00 93.56 88 GLY A CA 1
ATOM 623 C C . GLY A 1 88 ? 5.810 9.276 9.182 1.00 93.56 88 GLY A C 1
ATOM 624 O O . GLY A 1 88 ? 5.860 9.239 10.411 1.00 93.56 88 GLY A O 1
ATOM 625 N N . TYR A 1 89 ? 5.337 8.254 8.467 1.00 92.69 89 TYR A N 1
ATOM 626 C CA . TYR A 1 89 ? 4.996 6.974 9.081 1.00 92.69 89 TYR A CA 1
ATOM 627 C C . TYR A 1 89 ? 6.256 6.190 9.458 1.00 92.69 89 TYR A C 1
ATOM 629 O O . TYR A 1 89 ? 7.305 6.285 8.815 1.00 92.69 89 TYR A O 1
ATOM 637 N N . LEU A 1 90 ? 6.133 5.368 10.498 1.00 91.06 90 LEU A N 1
ATOM 638 C CA . LEU A 1 90 ? 7.210 4.501 10.956 1.00 91.06 90 LEU A CA 1
ATOM 639 C C . LEU A 1 90 ? 7.193 3.178 10.192 1.00 91.06 90 LEU A C 1
ATOM 641 O O . LEU A 1 90 ? 6.148 2.554 10.019 1.00 91.06 90 LEU A O 1
ATOM 645 N N . LEU A 1 91 ? 8.379 2.733 9.796 1.00 90.19 91 LEU A N 1
ATOM 646 C CA . LEU A 1 91 ? 8.612 1.405 9.245 1.00 90.19 91 LEU A CA 1
ATOM 647 C C . LEU A 1 91 ? 9.448 0.576 10.225 1.00 90.19 91 LEU A C 1
ATOM 649 O O . LEU A 1 91 ? 10.154 1.147 11.064 1.00 90.19 91 LEU A O 1
ATOM 653 N N . PRO A 1 92 ? 9.406 -0.765 10.128 1.00 91.12 92 PRO A N 1
ATOM 654 C CA . PRO A 1 92 ? 10.309 -1.619 10.885 1.00 91.12 92 PRO A CA 1
ATOM 655 C C . PRO A 1 92 ? 11.770 -1.179 10.680 1.00 91.12 92 PRO A C 1
ATOM 657 O O . PRO A 1 92 ? 12.177 -1.004 9.531 1.00 91.12 92 PRO A O 1
ATOM 660 N N . PRO A 1 93 ? 12.590 -1.050 11.742 1.00 88.31 93 PRO A N 1
ATOM 661 C CA . PRO A 1 93 ? 13.981 -0.592 11.618 1.00 88.31 93 PRO A CA 1
ATOM 662 C C . PRO A 1 93 ? 14.857 -1.461 10.705 1.00 88.31 93 PRO A C 1
ATOM 664 O O . PRO A 1 93 ? 15.883 -1.010 10.201 1.00 88.31 93 PRO A O 1
ATOM 667 N N . SER A 1 94 ? 14.465 -2.720 10.505 1.00 91.50 94 SER A N 1
ATOM 668 C CA . SER A 1 94 ? 15.124 -3.662 9.602 1.00 91.50 94 SER A CA 1
ATOM 669 C C . SER A 1 94 ? 14.856 -3.382 8.122 1.00 91.50 94 SER A C 1
ATOM 671 O O . SER A 1 94 ? 15.631 -3.831 7.284 1.00 91.50 94 SER A O 1
ATOM 673 N N . LEU A 1 95 ? 13.789 -2.656 7.780 1.00 91.19 95 LEU A N 1
ATOM 674 C CA . LEU A 1 95 ? 13.422 -2.379 6.397 1.00 91.19 95 LEU A CA 1
ATOM 675 C C . LEU A 1 95 ? 14.162 -1.138 5.892 1.00 91.19 95 LEU A C 1
ATOM 677 O O . LEU A 1 95 ? 13.827 -0.008 6.249 1.00 91.19 95 LEU A O 1
ATOM 681 N N . LYS A 1 96 ? 15.155 -1.335 5.020 1.00 91.75 96 LYS A N 1
ATOM 682 C CA . LYS A 1 96 ? 15.931 -0.236 4.434 1.00 91.75 96 LYS A CA 1
ATOM 683 C C . LYS A 1 96 ? 15.594 -0.044 2.964 1.00 91.75 96 LYS A C 1
ATOM 685 O O . LYS A 1 96 ? 15.779 -0.938 2.144 1.00 91.75 96 LYS A O 1
ATOM 690 N N . LEU A 1 97 ? 15.201 1.175 2.601 1.00 91.75 97 LEU A N 1
ATOM 691 C CA . LEU A 1 97 ? 14.872 1.514 1.215 1.00 91.75 97 LEU A CA 1
ATOM 692 C C . LEU A 1 97 ? 16.043 1.284 0.239 1.00 91.75 97 LEU A C 1
ATOM 694 O O . LEU A 1 97 ? 15.826 0.844 -0.884 1.00 91.75 97 LEU A O 1
ATOM 698 N N . ALA A 1 98 ? 17.286 1.525 0.663 1.00 91.69 98 ALA A N 1
ATOM 699 C CA . ALA A 1 98 ? 18.468 1.273 -0.168 1.00 91.69 98 ALA A CA 1
ATOM 700 C C . ALA A 1 98 ? 18.654 -0.218 -0.520 1.00 91.69 98 ALA A C 1
ATOM 702 O O . ALA A 1 98 ? 19.078 -0.548 -1.629 1.00 91.69 98 ALA A O 1
ATOM 703 N N . GLU A 1 99 ? 18.305 -1.121 0.400 1.00 93.12 99 GLU A N 1
ATOM 704 C CA . GLU A 1 99 ? 18.360 -2.567 0.158 1.00 93.12 99 GLU A CA 1
ATOM 705 C C . GLU A 1 99 ? 17.285 -2.974 -0.860 1.00 93.12 99 GLU A C 1
ATOM 707 O O . GLU A 1 99 ? 17.580 -3.714 -1.796 1.00 93.12 99 GLU A O 1
ATOM 712 N N . LEU A 1 100 ? 16.078 -2.402 -0.770 1.00 91.56 100 LEU A N 1
ATOM 713 C CA . LEU A 1 100 ? 15.012 -2.633 -1.754 1.00 91.56 100 LEU A CA 1
ATOM 714 C C . LEU A 1 100 ? 15.402 -2.158 -3.159 1.00 91.56 100 LEU A C 1
ATOM 716 O O . LEU A 1 100 ? 15.224 -2.895 -4.125 1.00 91.56 100 LEU A O 1
ATOM 720 N N . ILE A 1 101 ? 15.995 -0.966 -3.279 1.00 89.75 101 ILE A N 1
ATOM 721 C CA . ILE A 1 101 ? 16.503 -0.447 -4.562 1.00 89.75 101 ILE A CA 1
ATOM 722 C C . ILE A 1 101 ? 17.559 -1.397 -5.149 1.00 89.75 101 ILE A C 1
ATOM 724 O O . ILE A 1 101 ? 17.558 -1.668 -6.351 1.00 89.75 101 ILE A O 1
ATOM 728 N N . THR A 1 102 ? 18.430 -1.947 -4.300 1.00 89.81 102 THR A N 1
ATOM 729 C CA . THR A 1 102 ? 19.445 -2.923 -4.720 1.00 89.81 102 THR A CA 1
ATOM 730 C C . THR A 1 102 ? 18.792 -4.193 -5.267 1.00 89.81 102 THR A C 1
ATOM 732 O O . THR A 1 102 ? 19.147 -4.634 -6.358 1.00 89.81 102 THR A O 1
ATOM 735 N N . VAL A 1 103 ? 17.795 -4.752 -4.574 1.00 88.12 103 VAL A N 1
ATOM 736 C CA . VAL A 1 103 ? 17.068 -5.949 -5.037 1.00 88.12 103 VAL A CA 1
ATOM 737 C C . VAL A 1 103 ? 16.326 -5.681 -6.347 1.00 88.12 103 VAL A C 1
ATOM 739 O O . VAL A 1 103 ? 16.409 -6.476 -7.279 1.00 88.12 103 VAL A O 1
ATOM 742 N N . SER A 1 104 ? 15.645 -4.543 -6.453 1.00 86.31 104 SER A N 1
ATOM 743 C CA . SER A 1 104 ? 14.931 -4.123 -7.663 1.00 86.31 104 SER A CA 1
ATOM 744 C C . SER A 1 104 ? 15.833 -4.061 -8.891 1.00 86.31 104 SER A C 1
ATOM 746 O O . SER A 1 104 ? 15.450 -4.494 -9.980 1.00 86.31 104 SER A O 1
ATOM 748 N N . SER A 1 105 ? 17.077 -3.606 -8.707 1.00 81.38 105 SER A N 1
ATOM 749 C CA . SER A 1 105 ? 18.049 -3.532 -9.796 1.00 81.38 105 SER A CA 1
ATOM 750 C C . SER A 1 105 ? 18.332 -4.893 -10.441 1.00 81.38 105 SER A C 1
ATOM 752 O O . SER A 1 105 ? 18.554 -4.934 -11.645 1.00 81.38 105 SER A O 1
ATOM 754 N N . ILE A 1 106 ? 18.233 -6.005 -9.698 1.00 82.12 106 ILE A N 1
ATOM 755 C CA . ILE A 1 106 ? 18.463 -7.369 -10.210 1.00 82.12 106 ILE A CA 1
ATOM 756 C C . ILE A 1 106 ? 17.441 -7.735 -11.289 1.00 82.12 106 ILE A C 1
ATOM 758 O O . ILE A 1 106 ? 17.795 -8.362 -12.283 1.00 82.12 106 ILE A O 1
ATOM 762 N N . PHE A 1 107 ? 16.181 -7.339 -11.115 1.00 68.62 107 PHE A N 1
ATOM 763 C CA . PHE A 1 107 ? 15.110 -7.667 -12.057 1.00 68.62 107 PHE A CA 1
ATOM 764 C C . PHE A 1 107 ? 15.192 -6.844 -13.342 1.00 68.62 107 PHE A C 1
ATOM 766 O O . PHE A 1 107 ? 14.840 -7.332 -14.415 1.00 68.62 107 PHE A O 1
ATOM 773 N N . TRP A 1 108 ? 15.692 -5.613 -13.244 1.00 64.44 108 TRP A N 1
ATOM 774 C CA . TRP A 1 108 ? 15.766 -4.686 -14.371 1.00 64.44 108 TRP A CA 1
ATOM 775 C C . TRP A 1 108 ? 17.134 -4.675 -15.080 1.00 64.44 108 TRP A C 1
ATOM 777 O O . TRP A 1 108 ? 17.240 -4.143 -16.181 1.00 64.44 108 TRP A O 1
ATOM 787 N N . PHE A 1 109 ? 18.178 -5.297 -14.515 1.00 57.47 109 PHE A N 1
ATOM 788 C CA . PHE A 1 109 ? 19.511 -5.383 -15.138 1.00 57.47 109 PHE A CA 1
ATOM 789 C C . PHE A 1 109 ? 19.608 -6.297 -16.381 1.00 57.47 109 PHE A C 1
ATOM 791 O O . PHE A 1 109 ? 20.278 -5.908 -17.337 1.00 57.47 109 PHE A O 1
ATOM 798 N N . PRO A 1 110 ? 18.969 -7.487 -16.440 1.00 52.91 110 PRO A N 1
ATOM 799 C CA . PRO A 1 110 ? 19.028 -8.356 -17.622 1.00 52.91 110 PRO A CA 1
ATOM 800 C C . PRO A 1 110 ? 18.136 -7.875 -18.779 1.00 52.91 110 PRO A C 1
ATOM 802 O O . PRO A 1 110 ? 18.258 -8.350 -19.909 1.00 52.91 110 PRO A O 1
ATOM 805 N N . HIS A 1 111 ? 17.230 -6.933 -18.515 1.00 49.78 111 HIS A N 1
ATOM 806 C CA . HIS A 1 111 ? 16.313 -6.347 -19.486 1.00 49.78 111 HIS A CA 1
ATOM 807 C C . HIS A 1 111 ? 16.441 -4.827 -19.440 1.00 49.78 111 HIS A C 1
ATOM 809 O O . HIS A 1 111 ? 15.627 -4.145 -18.827 1.00 49.78 111 HIS A O 1
ATOM 815 N N . LEU A 1 112 ? 17.475 -4.298 -20.101 1.00 44.91 112 LEU A N 1
ATOM 816 C CA . LEU A 1 112 ? 17.659 -2.864 -20.330 1.00 44.91 112 LEU A CA 1
ATOM 817 C C . LEU A 1 112 ? 16.453 -2.269 -21.087 1.00 44.91 112 LEU A C 1
ATOM 819 O O . LEU A 1 112 ? 16.461 -2.122 -22.306 1.00 44.91 112 LEU A O 1
ATOM 823 N N . GLN A 1 113 ? 15.424 -1.882 -20.341 1.00 44.66 113 GLN A N 1
ATOM 824 C CA . GLN A 1 113 ? 14.666 -0.664 -20.589 1.00 44.66 113 GLN A CA 1
ATOM 825 C C . GLN A 1 113 ? 15.198 0.349 -19.564 1.00 44.66 113 GLN A C 1
ATOM 827 O O . GLN A 1 113 ? 15.196 0.063 -18.366 1.00 44.66 113 GLN A O 1
ATOM 832 N N . PRO A 1 114 ? 15.760 1.482 -20.002 1.00 40.69 114 PRO A N 1
ATOM 833 C CA . PRO A 1 114 ? 16.590 2.322 -19.152 1.00 40.69 114 PRO A CA 1
ATOM 834 C C . PRO A 1 114 ? 15.787 2.885 -17.972 1.00 40.69 114 PRO A C 1
ATOM 836 O O . PRO A 1 114 ? 14.755 3.519 -18.161 1.00 40.69 114 PRO A O 1
ATOM 839 N N . LEU A 1 115 ? 16.305 2.686 -16.754 1.00 40.44 115 LEU A N 1
ATOM 840 C CA . LEU A 1 115 ? 16.263 3.666 -15.660 1.00 40.44 115 LEU A CA 1
ATOM 841 C C . LEU A 1 115 ? 14.914 4.381 -15.423 1.00 40.44 115 LEU A C 1
ATOM 843 O O . LEU A 1 115 ? 14.868 5.608 -15.373 1.00 40.44 115 LEU A O 1
ATOM 847 N N . ARG A 1 116 ? 13.813 3.651 -15.193 1.00 43.16 116 ARG A N 1
ATOM 848 C CA . ARG A 1 116 ? 12.531 4.291 -14.819 1.00 43.16 116 ARG A CA 1
ATOM 849 C C . ARG A 1 116 ? 12.278 4.450 -13.314 1.00 43.16 116 ARG A C 1
ATOM 851 O O . ARG A 1 116 ? 11.254 5.010 -12.949 1.00 43.16 116 ARG A O 1
ATOM 858 N N . ALA A 1 117 ? 13.207 4.041 -12.443 1.00 41.53 117 ALA A N 1
ATOM 859 C CA . ALA A 1 117 ? 13.019 4.122 -10.984 1.00 41.53 117 ALA A CA 1
ATOM 860 C C . ALA A 1 117 ? 14.065 4.957 -10.211 1.00 41.53 117 ALA A C 1
ATOM 862 O O . ALA A 1 117 ? 13.934 5.106 -9.000 1.00 41.53 117 ALA A O 1
ATOM 863 N N . LEU A 1 118 ? 15.079 5.539 -10.868 1.00 35.16 118 LEU A N 1
ATOM 864 C CA . LEU A 1 118 ? 16.134 6.316 -10.182 1.00 35.16 118 LEU A CA 1
ATOM 865 C C . LEU A 1 118 ? 16.391 7.723 -10.748 1.00 35.16 118 LEU A C 1
ATOM 867 O O . LEU A 1 118 ? 17.213 8.450 -10.201 1.00 35.16 118 LEU A O 1
ATOM 871 N N . ILE A 1 119 ? 15.659 8.153 -11.781 1.00 33.47 119 ILE A N 1
ATOM 872 C CA . ILE A 1 119 ? 15.700 9.537 -12.279 1.00 33.47 119 ILE A CA 1
ATOM 873 C C . ILE A 1 119 ? 14.263 10.033 -12.452 1.00 33.47 119 ILE A C 1
ATOM 875 O O . ILE A 1 119 ? 13.706 10.058 -13.544 1.00 33.47 119 ILE A O 1
ATOM 879 N N . GLY A 1 120 ? 13.637 10.388 -11.334 1.00 29.64 120 GLY A N 1
ATOM 880 C CA . GLY A 1 120 ? 12.402 11.164 -11.303 1.00 29.64 120 GLY A CA 1
ATOM 881 C C . GLY A 1 120 ? 12.703 12.617 -10.949 1.00 29.64 120 GLY A C 1
ATOM 882 O O . GLY A 1 120 ? 12.379 13.045 -9.851 1.00 29.64 120 GLY A O 1
ATOM 883 N N . CYS A 1 121 ? 13.328 13.359 -11.865 1.00 31.06 121 CYS A N 1
ATOM 884 C CA . CYS A 1 121 ? 13.273 14.823 -11.888 1.00 31.06 121 CYS A CA 1
ATOM 885 C C . CYS A 1 121 ? 12.661 15.241 -13.224 1.00 31.06 121 CYS A C 1
ATOM 887 O O . CYS A 1 121 ? 13.389 15.264 -14.203 1.00 31.06 121 CYS A O 1
ATOM 889 N N . TYR A 1 122 ? 11.354 15.514 -13.241 1.00 31.16 122 TYR A N 1
ATOM 890 C CA . TYR A 1 122 ? 10.643 16.498 -14.080 1.00 31.16 122 TYR A CA 1
ATOM 891 C C . TYR A 1 122 ? 9.245 16.640 -13.443 1.00 31.16 122 TYR A C 1
ATOM 893 O O . TYR A 1 122 ? 8.560 15.637 -13.254 1.00 31.16 122 TYR A O 1
ATOM 901 N N . LYS A 1 123 ? 8.737 17.808 -13.052 1.00 30.86 123 LYS A N 1
ATOM 902 C CA . LYS A 1 123 ? 9.098 19.195 -13.383 1.00 30.86 123 LYS A CA 1
ATOM 903 C C . LYS A 1 123 ? 10.102 19.842 -12.440 1.00 30.86 123 LYS A C 1
ATOM 905 O O . LYS A 1 123 ? 10.002 19.587 -11.224 1.00 30.86 123 LYS A O 1
#

InterPro domains:
  IPR000891 Pyr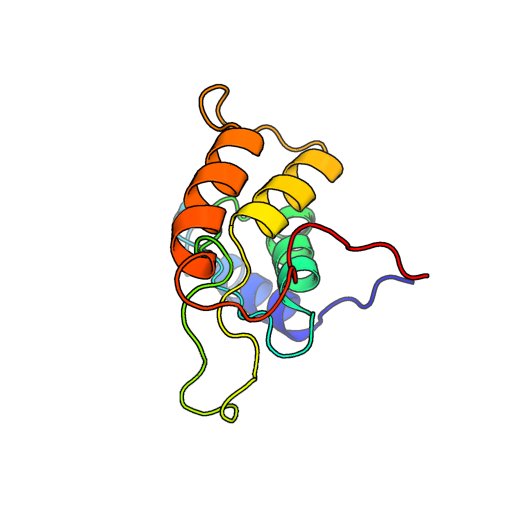uvate carboxyltransferase [PF00682] (24-105)
  IPR000891 Pyruvate carboxyltransferase [PS50991] (1-101)
  IPR013785 Aldolase-type TIM barrel [G3DSA:3.20.20.70] (2-108)
  IPR043594 HMG-CoA lyase [PTHR42738] (21-88)

Foldseek 3Di:
DQPQVVVLLVVLCCCPPVPCVDDLQRDEDWDFCQPPCRLSSVCCCCVPVVRDHYDFDQLQPDDDPPPDPDGRTTHHPLVNVVSCVVVVHDDDPPDDSVVSVVVSCVVCVVPPPDDPDPDPDDD

Organism: NCBI:txid27845

Secondary structure (DSSP, 8-state):
-----HHHHHHHHHHHHSTTSS-GGG-EEE-B-TTS-HHHHHHHHHHHH---EEE-BGGG----SSS-TT---BPBHHHHHHHHHHTT----TT--HHHHHHHHHHHHSSS----SSS-----

Sequence (123 aa):
MMFYNHSIDRLLTVLLTKGGACPREAVAVHCHDTGGMALANIGVALDSHGISVIDSAIGGLGGCPYAGPSAPGNVSTESVVRYVLDKGYLLPPSLKLAELITVSSIFWFPHLQPLRALIGCYK

pLDDT: mean 79.26, std 19.54, range [29.64, 95.75]

Radius of gyration: 15.74 Å; chains: 1; bounding box: 42×29×35 Å